Protein AF-E9H0N1-F1 (afdb_monomer_lite)

Radius of gyration: 15.33 Å; chains: 1; bounding box: 43×31×36 Å

pLDDT: mean 85.25, std 13.22, range [52.62, 98.38]

Foldseek 3Di:
DVPDDLVNQLVLVVVQLVVCVVQQKAQLEDDPVQWDKDWDDDPPPDIDIHIDGHDSVVMDGDDVPDFDADQTYPPPQFDPCSPPRDDRDHSVGVVVSSVVVSVVSVPD

InterPro domains:
  IPR000719 Protein kinase domain [PF00069] (9-108)
  IPR000719 Protein kinase domain [PS50011] (1-108)
  IPR011009 Protein kinase-like domain superfamily [SSF56112] (8-108)
  IPR045133 Serine/threonine-protein kinase/endoribonuclease IRE1/2-like [PTHR13954] (7-108)

Organism: Daphnia pulex (NCBI:txid6669)

Sequence (108 aa):
LSSLSPKGILFQATRGLDYLHQNHFVHRNVKPSSFLIKEIQSSNSSNRYAVKITDFRLSRQLDQGKDLSGTVASEGWEAPESRREKQPLHQSLDVFILGCFYHYVLTG

Secondary structure (DSSP, 8-state):
-TT--HHHHHHHHHHHHHHHHHTTEE----SGGGEEEEEE--TTS--EEEEEE--GGG-EE--TT----S----TT---GGGG-TTPPP-THHHHHHHHHHHHHHHH-

Structure (mmCIF, N/CA/C/O backbone):
data_AF-E9H0N1-F1
#
_entry.id   AF-E9H0N1-F1
#
loop_
_atom_site.group_PDB
_atom_site.id
_atom_site.type_symbol
_atom_site.label_atom_id
_atom_site.label_alt_id
_atom_site.label_comp_id
_atom_site.label_asym_id
_atom_site.label_entity_id
_atom_site.label_seq_id
_atom_site.pdbx_PDB_ins_code
_atom_site.Cartn_x
_atom_site.Cartn_y
_atom_site.Cartn_z
_atom_site.occupancy
_atom_site.B_iso_or_equiv
_atom_site.auth_seq_id
_atom_site.auth_comp_id
_atom_site.auth_asym_id
_atom_site.auth_atom_id
_atom_site.pdbx_PDB_model_num
ATOM 1 N N . LEU A 1 1 ? 17.566 -0.938 -12.425 1.00 52.62 1 LEU A N 1
ATOM 2 C CA . LEU A 1 1 ? 16.114 -0.747 -12.680 1.00 52.62 1 LEU A CA 1
ATOM 3 C C . LEU A 1 1 ? 15.539 -1.674 -13.754 1.00 52.62 1 LEU A C 1
ATOM 5 O O . LEU A 1 1 ? 14.367 -1.994 -13.647 1.00 52.62 1 LEU A O 1
ATOM 9 N N . SER A 1 2 ? 16.308 -2.154 -14.741 1.00 56.06 2 SER A N 1
ATOM 10 C CA . SER A 1 2 ? 15.811 -3.044 -15.813 1.00 56.06 2 SER A CA 1
ATOM 11 C C . SER A 1 2 ? 15.164 -4.362 -15.338 1.00 56.06 2 SER A C 1
ATOM 13 O O . SER A 1 2 ? 14.410 -4.958 -16.098 1.00 56.06 2 SER A O 1
ATOM 15 N N . SER A 1 3 ? 15.395 -4.802 -14.092 1.00 67.94 3 SER A N 1
ATOM 16 C CA . SER A 1 3 ? 14.711 -5.955 -13.475 1.00 67.94 3 SER A CA 1
ATOM 17 C C . SER A 1 3 ? 13.595 -5.596 -12.475 1.00 67.94 3 SER A C 1
ATOM 19 O O . SER A 1 3 ? 12.937 -6.494 -11.947 1.00 67.94 3 SER A O 1
ATOM 21 N N . LEU A 1 4 ? 13.342 -4.307 -12.207 1.00 81.62 4 LEU A N 1
ATOM 22 C CA . LEU A 1 4 ? 12.263 -3.860 -11.323 1.00 81.62 4 LEU A CA 1
ATOM 23 C C . LEU A 1 4 ? 10.992 -3.616 -12.143 1.00 81.62 4 LEU A C 1
ATOM 25 O O . LEU A 1 4 ? 10.838 -2.572 -12.768 1.00 81.62 4 LEU A O 1
ATOM 29 N N . SER A 1 5 ? 10.073 -4.581 -12.141 1.00 90.88 5 SER A N 1
ATOM 30 C CA . SER A 1 5 ? 8.793 -4.421 -12.838 1.00 90.88 5 SER A CA 1
ATOM 31 C C . SER A 1 5 ? 7.748 -3.719 -11.958 1.00 90.88 5 SER A C 1
ATOM 33 O O . SER A 1 5 ? 7.679 -4.018 -10.760 1.00 90.88 5 SER A O 1
ATOM 35 N N . PRO A 1 6 ? 6.863 -2.882 -12.540 1.00 93.94 6 PRO A N 1
ATOM 36 C CA . PRO A 1 6 ? 5.696 -2.342 -11.840 1.00 93.94 6 PRO A CA 1
ATOM 37 C C . PRO A 1 6 ? 4.884 -3.444 -11.151 1.00 93.94 6 PRO A C 1
ATOM 39 O O . PRO A 1 6 ? 4.608 -3.368 -9.959 1.00 93.94 6 PRO A O 1
ATOM 42 N N . LYS A 1 7 ? 4.622 -4.555 -11.856 1.00 94.12 7 LYS A N 1
ATOM 43 C CA . LYS A 1 7 ? 3.943 -5.735 -11.294 1.00 94.12 7 LYS A CA 1
ATOM 44 C C . LYS A 1 7 ? 4.639 -6.273 -10.038 1.00 94.12 7 LYS A C 1
ATOM 46 O O . LYS A 1 7 ? 3.967 -6.628 -9.074 1.00 94.12 7 LYS A O 1
ATOM 51 N N . GLY A 1 8 ? 5.972 -6.331 -10.035 1.00 93.81 8 GLY A N 1
ATOM 52 C CA . GLY A 1 8 ? 6.761 -6.775 -8.886 1.00 93.81 8 GLY A CA 1
ATOM 53 C C . GLY A 1 8 ? 6.673 -5.828 -7.689 1.00 93.81 8 GLY A C 1
ATOM 54 O O . GLY A 1 8 ? 6.621 -6.302 -6.554 1.00 93.81 8 GLY A O 1
ATOM 55 N N . ILE A 1 9 ? 6.613 -4.514 -7.932 1.00 95.31 9 ILE A N 1
ATOM 56 C CA . ILE A 1 9 ? 6.408 -3.508 -6.881 1.00 95.31 9 ILE A CA 1
ATOM 57 C C . ILE A 1 9 ? 5.027 -3.690 -6.251 1.00 95.31 9 ILE A C 1
ATOM 59 O O . ILE A 1 9 ? 4.916 -3.875 -5.040 1.00 95.31 9 ILE A O 1
ATOM 63 N N . LEU A 1 10 ? 3.990 -3.696 -7.088 1.00 97.31 10 LEU A N 1
ATOM 64 C CA . LEU A 1 10 ? 2.592 -3.789 -6.672 1.00 97.31 10 LEU A CA 1
ATOM 65 C C . LEU A 1 10 ? 2.299 -5.079 -5.902 1.00 97.31 10 LEU A C 1
ATOM 67 O O . LEU A 1 10 ? 1.642 -5.055 -4.861 1.00 97.31 10 LEU A O 1
ATOM 71 N N . PHE A 1 11 ? 2.853 -6.203 -6.362 1.00 96.88 11 PHE A N 1
ATOM 72 C CA . PHE A 1 11 ? 2.721 -7.484 -5.675 1.00 96.88 11 PHE A CA 1
ATOM 73 C C . PHE A 1 11 ? 3.331 -7.444 -4.269 1.00 96.88 11 PHE A C 1
ATOM 75 O O . PHE A 1 11 ? 2.687 -7.852 -3.305 1.00 96.88 11 PHE A O 1
ATOM 82 N N . GLN A 1 12 ? 4.559 -6.935 -4.126 1.00 97.31 12 GLN A N 1
ATOM 83 C CA . GLN A 1 12 ? 5.224 -6.883 -2.822 1.00 97.31 12 GLN A CA 1
ATOM 84 C C . GLN A 1 12 ? 4.572 -5.871 -1.870 1.00 97.31 12 GLN A C 1
ATOM 86 O O . GLN A 1 12 ? 4.426 -6.176 -0.688 1.00 97.31 12 GLN A O 1
ATOM 91 N N . ALA A 1 13 ? 4.137 -4.711 -2.373 1.00 97.94 13 ALA A N 1
ATOM 92 C CA . ALA A 1 13 ? 3.379 -3.722 -1.605 1.00 97.94 13 ALA A CA 1
ATOM 93 C C . ALA A 1 13 ? 2.083 -4.323 -1.037 1.00 97.94 13 ALA A C 1
ATOM 95 O O . ALA A 1 13 ? 1.830 -4.228 0.164 1.00 97.94 13 ALA A O 1
ATOM 96 N N . THR A 1 14 ? 1.323 -5.025 -1.881 1.00 98.31 14 THR A N 1
ATOM 97 C CA . THR A 1 14 ? 0.087 -5.715 -1.483 1.00 98.31 14 THR A CA 1
ATOM 98 C C . THR A 1 14 ? 0.352 -6.786 -0.442 1.00 98.31 14 THR A C 1
ATOM 100 O O . THR A 1 14 ? -0.322 -6.812 0.580 1.00 98.31 14 THR A O 1
ATOM 103 N N . ARG A 1 15 ? 1.375 -7.630 -0.640 1.00 98.38 15 ARG A N 1
ATOM 104 C CA . ARG A 1 15 ? 1.746 -8.644 0.358 1.00 98.38 15 ARG A CA 1
ATOM 105 C C . ARG A 1 15 ? 2.142 -8.034 1.700 1.00 98.38 15 ARG A C 1
ATOM 107 O O . ARG A 1 15 ? 1.858 -8.624 2.736 1.00 98.38 15 ARG A O 1
ATOM 114 N N . GLY A 1 16 ? 2.811 -6.883 1.690 1.00 97.88 16 GLY A N 1
ATOM 115 C CA . GLY A 1 16 ? 3.154 -6.171 2.916 1.00 97.88 16 GLY A CA 1
ATOM 116 C C . GLY A 1 16 ? 1.916 -5.657 3.655 1.00 97.88 16 GLY A C 1
ATOM 117 O O . GLY A 1 16 ? 1.835 -5.822 4.868 1.00 97.88 16 GLY A O 1
ATOM 118 N N . LEU A 1 17 ? 0.950 -5.068 2.940 1.00 97.81 17 LEU A N 1
ATOM 119 C CA . LEU A 1 17 ? -0.295 -4.576 3.540 1.00 97.81 17 LEU A CA 1
ATOM 120 C C . LEU A 1 17 ? -1.193 -5.717 4.030 1.00 97.81 17 LEU A C 1
ATOM 122 O O . LEU A 1 17 ? -1.678 -5.650 5.153 1.00 97.81 17 LEU A O 1
ATOM 126 N N . ASP A 1 18 ? -1.336 -6.785 3.245 1.00 98.06 18 ASP A N 1
ATOM 127 C CA . ASP A 1 18 ? -2.049 -8.008 3.638 1.00 98.06 18 ASP A CA 1
ATOM 128 C C . ASP A 1 18 ? -1.480 -8.588 4.942 1.00 98.06 18 ASP A C 1
ATOM 130 O O . ASP A 1 18 ? -2.224 -8.892 5.872 1.00 98.06 18 ASP A O 1
ATOM 134 N N . TYR A 1 19 ? -0.150 -8.630 5.078 1.00 98.06 19 TYR A N 1
ATOM 135 C CA . TYR A 1 19 ? 0.487 -9.044 6.328 1.00 98.06 19 TYR A CA 1
ATOM 136 C C . TYR A 1 19 ? 0.099 -8.151 7.519 1.00 98.06 19 TYR A C 1
ATOM 138 O O . TYR A 1 19 ? -0.182 -8.669 8.601 1.00 98.06 19 TYR A O 1
ATOM 146 N N . LEU A 1 20 ? 0.058 -6.823 7.355 1.00 96.31 20 LEU A N 1
ATOM 147 C CA . LEU A 1 20 ? -0.398 -5.927 8.427 1.00 96.31 20 LEU A CA 1
ATOM 148 C C . LEU A 1 20 ? -1.855 -6.212 8.799 1.00 96.31 20 LEU A C 1
ATOM 150 O O . LEU A 1 20 ? -2.172 -6.332 9.982 1.00 96.31 20 LEU A O 1
ATOM 154 N N . HIS A 1 21 ? -2.719 -6.383 7.799 1.00 95.12 21 HIS A N 1
ATOM 155 C CA . HIS A 1 21 ? -4.146 -6.625 7.996 1.00 95.12 21 HIS A CA 1
ATOM 156 C C . HIS A 1 21 ? -4.411 -7.956 8.710 1.00 95.12 21 HIS A C 1
ATOM 158 O O . HIS A 1 21 ? -5.205 -8.003 9.650 1.00 95.12 21 HIS A O 1
ATOM 164 N N . GLN A 1 22 ? -3.682 -9.018 8.368 1.00 95.81 22 GLN A N 1
ATOM 165 C CA . GLN A 1 22 ? -3.755 -10.304 9.076 1.00 95.81 22 GLN A CA 1
ATOM 166 C C . GLN A 1 22 ? -3.337 -10.206 10.550 1.00 95.81 22 GLN A C 1
ATOM 168 O O . GLN A 1 22 ? -3.804 -10.985 11.373 1.00 95.81 22 GLN A O 1
ATOM 17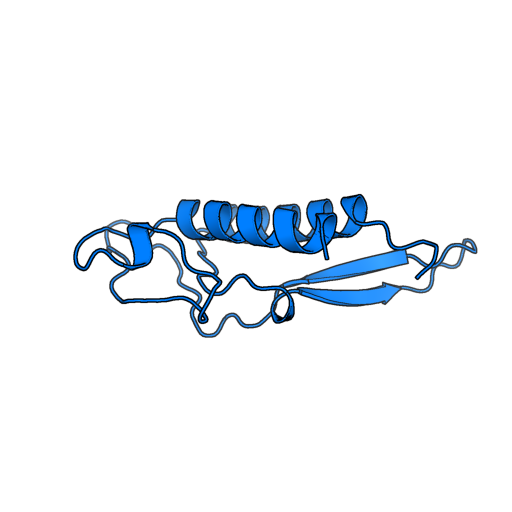3 N N . ASN A 1 23 ? -2.498 -9.227 10.898 1.00 93.94 23 ASN A N 1
ATOM 174 C CA . ASN A 1 23 ? -2.075 -8.948 12.272 1.00 93.94 23 ASN A CA 1
ATOM 175 C C . ASN A 1 23 ? -2.898 -7.827 12.932 1.00 93.94 23 ASN A C 1
ATOM 177 O O . ASN A 1 23 ? -2.471 -7.243 13.926 1.00 93.94 23 ASN A O 1
ATOM 181 N N . HIS A 1 24 ? -4.075 -7.514 12.382 1.00 91.19 24 HIS A N 1
ATOM 182 C CA . HIS A 1 24 ? -4.982 -6.476 12.873 1.00 91.19 24 HIS A CA 1
ATOM 183 C C . HIS A 1 24 ? -4.382 -5.063 12.893 1.00 91.19 24 HIS A C 1
ATOM 185 O O . HIS A 1 24 ? -4.871 -4.207 13.619 1.00 91.19 24 HIS A O 1
ATOM 191 N N . PHE A 1 25 ? -3.365 -4.772 12.083 1.00 92.38 25 PHE A N 1
ATOM 192 C CA . PHE A 1 25 ? -2.847 -3.416 11.904 1.00 92.38 25 PHE A CA 1
ATOM 193 C C . PHE A 1 25 ? -3.442 -2.761 10.659 1.00 92.38 25 PHE A C 1
ATOM 195 O O . PHE A 1 25 ? -3.553 -3.393 9.614 1.00 92.38 25 PHE A O 1
ATOM 202 N N . VAL A 1 26 ? -3.780 -1.477 10.759 1.00 92.31 26 VAL A N 1
ATOM 203 C CA . VAL A 1 26 ? -4.122 -0.600 9.628 1.00 92.31 26 VAL A CA 1
ATOM 204 C C . VAL A 1 26 ? -3.005 0.427 9.485 1.00 92.31 26 VAL A C 1
ATOM 206 O O . VAL A 1 26 ? -2.639 1.079 10.467 1.00 92.31 26 VAL A O 1
ATOM 209 N N . HIS A 1 27 ? -2.454 0.577 8.282 1.00 93.94 27 HIS A N 1
ATOM 210 C CA . HIS A 1 27 ? -1.325 1.458 8.004 1.00 93.94 27 HIS A CA 1
ATOM 211 C C . HIS A 1 27 ? -1.718 2.943 8.066 1.00 93.94 27 HIS A C 1
ATOM 213 O O . HIS A 1 27 ? -1.022 3.731 8.707 1.00 93.94 27 HIS A O 1
ATOM 219 N N . ARG A 1 28 ? -2.846 3.313 7.438 1.00 91.19 28 ARG A N 1
ATOM 220 C CA . ARG A 1 28 ? -3.478 4.653 7.386 1.00 91.19 28 ARG A CA 1
ATOM 221 C C . ARG A 1 28 ? -2.690 5.763 6.687 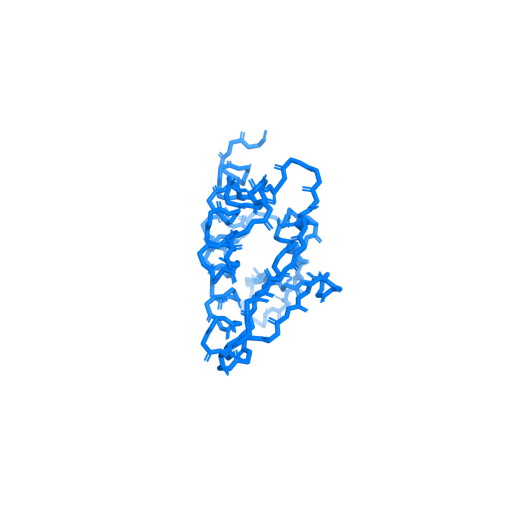1.00 91.19 28 ARG A C 1
ATOM 223 O O . ARG A 1 28 ? -3.120 6.911 6.665 1.00 91.19 28 ARG A O 1
ATOM 230 N N . ASN A 1 29 ? -1.532 5.442 6.128 1.00 90.50 29 ASN A N 1
ATOM 231 C CA . ASN A 1 29 ? -0.641 6.422 5.505 1.00 90.50 29 ASN A CA 1
ATOM 232 C C . ASN A 1 29 ? 0.092 5.836 4.291 1.00 90.50 29 ASN A C 1
ATOM 234 O O . ASN A 1 29 ? 1.299 6.004 4.124 1.00 90.50 29 ASN A O 1
ATOM 238 N N . VAL A 1 30 ? -0.632 5.042 3.502 1.00 94.00 30 VAL A N 1
ATOM 239 C CA . VAL A 1 30 ? -0.118 4.437 2.269 1.00 94.00 30 VAL A CA 1
ATOM 240 C C . VAL A 1 30 ? 0.104 5.538 1.231 1.00 94.00 30 VAL A C 1
ATOM 242 O O . VAL A 1 30 ? -0.802 6.310 0.949 1.00 94.00 30 VAL A O 1
ATOM 245 N N . LYS A 1 31 ? 1.313 5.632 0.678 1.00 93.31 31 LYS A N 1
ATOM 246 C CA . LYS A 1 31 ? 1.698 6.588 -0.377 1.00 93.31 31 LYS A CA 1
ATOM 247 C C . LYS A 1 31 ? 3.009 6.130 -1.029 1.00 93.31 31 LYS A C 1
ATOM 249 O O . LYS A 1 31 ? 3.692 5.283 -0.462 1.00 93.31 31 LYS A O 1
ATOM 254 N N . PRO A 1 32 ? 3.448 6.690 -2.165 1.00 94.81 32 PRO A N 1
ATOM 255 C CA . PRO A 1 32 ? 4.670 6.241 -2.827 1.00 94.81 32 PRO A CA 1
ATOM 256 C C 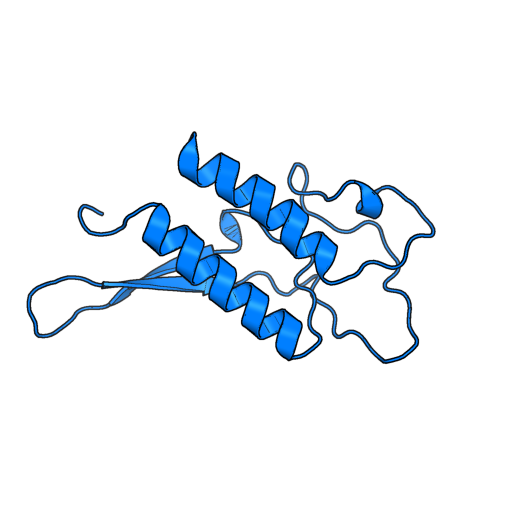. PRO A 1 32 ? 5.901 6.278 -1.916 1.00 94.81 32 PRO A C 1
ATOM 258 O O . PRO A 1 32 ? 6.681 5.331 -1.892 1.00 94.81 32 PRO A O 1
ATOM 261 N N . SER A 1 33 ? 6.027 7.311 -1.079 1.00 94.38 33 SER A N 1
ATOM 262 C CA . SER A 1 33 ? 7.125 7.426 -0.113 1.00 94.38 33 SER A CA 1
ATOM 263 C C . SER A 1 33 ? 7.035 6.464 1.080 1.00 94.38 33 SER A C 1
ATOM 265 O O . SER A 1 33 ? 8.029 6.304 1.785 1.00 94.38 33 SER A O 1
ATOM 267 N N . SER A 1 34 ? 5.899 5.785 1.301 1.00 95.44 34 SER A N 1
ATOM 268 C CA . SER A 1 34 ? 5.776 4.727 2.315 1.00 95.44 34 SER A CA 1
ATOM 269 C C . SER A 1 34 ? 6.308 3.371 1.835 1.00 95.44 34 SER A C 1
ATOM 271 O O . SER A 1 34 ? 6.289 2.415 2.607 1.00 95.44 34 SER A O 1
ATOM 273 N N . PHE A 1 35 ? 6.785 3.254 0.590 1.00 96.38 35 PHE A N 1
ATOM 274 C CA . PHE A 1 35 ? 7.370 2.027 0.049 1.00 96.38 35 PHE A CA 1
ATOM 275 C C . PHE A 1 35 ? 8.835 2.245 -0.333 1.00 96.38 35 PHE A C 1
ATOM 277 O O . PHE A 1 35 ? 9.158 2.862 -1.345 1.00 96.38 35 PHE A O 1
ATOM 284 N N . LEU A 1 36 ? 9.741 1.694 0.471 1.00 96.81 36 LEU A N 1
ATOM 285 C CA . LEU A 1 36 ? 11.173 1.706 0.192 1.00 96.81 36 LEU A CA 1
ATOM 286 C C . LEU A 1 36 ? 11.542 0.531 -0.710 1.00 96.81 36 LEU A C 1
ATOM 288 O O . LEU A 1 36 ? 11.089 -0.593 -0.492 1.00 96.81 36 LEU A O 1
ATOM 292 N N . ILE A 1 37 ? 12.411 0.777 -1.687 1.00 94.12 37 ILE A N 1
ATOM 293 C CA . ILE A 1 37 ? 12.926 -0.253 -2.589 1.00 94.12 37 ILE A CA 1
ATOM 294 C C . ILE A 1 37 ? 14.403 -0.471 -2.280 1.00 94.12 37 ILE A C 1
ATOM 296 O O . ILE A 1 37 ? 15.208 0.455 -2.352 1.00 94.12 37 ILE A O 1
ATOM 300 N N . LYS A 1 38 ? 14.762 -1.711 -1.946 1.00 92.00 38 LYS A N 1
ATOM 301 C CA . LYS A 1 38 ? 16.146 -2.128 -1.708 1.00 92.00 38 LYS A CA 1
ATOM 302 C C . LYS A 1 38 ? 16.578 -3.129 -2.768 1.00 92.00 38 LYS A C 1
ATOM 304 O O . LYS A 1 38 ? 15.906 -4.138 -2.975 1.00 92.00 38 LYS A O 1
ATOM 309 N N . GLU A 1 39 ? 17.726 -2.882 -3.387 1.00 90.12 39 GLU A N 1
ATOM 310 C CA . GLU A 1 39 ? 18.400 -3.876 -4.218 1.00 90.12 39 GLU A CA 1
ATOM 311 C C . GLU A 1 39 ? 19.048 -4.953 -3.337 1.00 90.12 39 GLU A C 1
ATOM 313 O O . GLU A 1 39 ? 19.708 -4.669 -2.335 1.00 90.12 39 GLU A O 1
ATOM 318 N N . ILE A 1 40 ? 18.815 -6.207 -3.697 1.00 87.62 40 ILE A N 1
ATOM 319 C CA . ILE A 1 40 ? 19.343 -7.400 -3.051 1.00 87.62 40 ILE A CA 1
ATOM 320 C C . ILE A 1 40 ? 20.229 -8.091 -4.078 1.00 87.62 40 ILE A C 1
ATOM 322 O O . ILE A 1 40 ? 19.752 -8.596 -5.101 1.00 87.62 40 ILE A O 1
ATOM 326 N N . GLN A 1 41 ? 21.525 -8.121 -3.785 1.00 81.94 41 GLN A N 1
ATOM 327 C CA . GLN A 1 41 ? 22.483 -8.886 -4.567 1.00 81.94 41 GLN A CA 1
ATOM 328 C C . GLN A 1 41 ? 22.162 -10.375 -4.420 1.00 81.94 41 GLN A C 1
ATOM 330 O O . GLN A 1 41 ? 22.007 -10.889 -3.312 1.00 81.94 41 GLN A O 1
ATOM 335 N N . SER A 1 42 ? 22.028 -11.065 -5.549 1.00 72.12 42 SER A N 1
ATOM 336 C CA . SER A 1 42 ? 21.884 -12.515 -5.588 1.00 72.12 42 SER A CA 1
ATOM 337 C C . SER A 1 42 ? 23.125 -13.100 -6.243 1.00 72.12 42 SER A C 1
ATOM 339 O O . SER A 1 42 ? 23.551 -12.620 -7.290 1.00 72.12 42 SER A O 1
ATOM 341 N N . SER A 1 43 ? 23.660 -14.174 -5.661 1.00 72.44 43 SER A N 1
ATOM 342 C CA . SER A 1 43 ? 24.766 -14.968 -6.216 1.00 72.44 43 SER A CA 1
ATOM 343 C C . SER A 1 43 ? 24.492 -15.510 -7.625 1.00 72.44 43 SER A C 1
ATOM 345 O O . SER A 1 43 ? 25.413 -15.943 -8.304 1.00 72.44 43 SER A O 1
ATOM 347 N N . ASN A 1 44 ? 23.235 -15.473 -8.079 1.00 67.44 44 ASN A N 1
ATOM 348 C CA . ASN A 1 44 ? 22.765 -16.123 -9.299 1.00 67.44 44 ASN A CA 1
ATOM 349 C C . ASN A 1 44 ? 22.566 -15.112 -10.452 1.00 67.44 44 ASN A C 1
ATOM 351 O O . ASN A 1 44 ? 21.634 -15.242 -11.240 1.00 67.44 44 ASN A O 1
ATOM 355 N N . SER A 1 45 ? 23.411 -14.078 -10.524 1.00 62.12 45 SER A N 1
ATOM 356 C CA . SER A 1 45 ? 23.524 -13.109 -11.638 1.00 62.12 45 SER A CA 1
ATOM 357 C C . SER A 1 45 ? 22.329 -12.176 -11.906 1.00 62.12 45 SER A C 1
ATOM 359 O O . SER A 1 45 ? 22.443 -11.283 -12.742 1.00 62.12 45 SER A O 1
ATOM 361 N N . SER A 1 46 ? 21.204 -12.308 -11.196 1.00 69.50 46 SER A N 1
ATOM 362 C CA . SER A 1 46 ? 20.060 -11.389 -11.310 1.00 69.50 46 SER A CA 1
ATOM 363 C C . SER A 1 46 ? 19.881 -10.547 -10.043 1.00 69.50 46 SER A C 1
ATOM 365 O O . SER A 1 46 ? 19.534 -11.094 -8.990 1.00 69.50 46 SER A O 1
ATOM 367 N N . ASN A 1 47 ? 20.046 -9.223 -10.140 1.00 69.38 47 ASN A N 1
ATOM 368 C CA . ASN A 1 47 ? 19.678 -8.305 -9.058 1.00 69.38 47 ASN A CA 1
ATOM 369 C C . ASN A 1 47 ? 18.178 -8.425 -8.765 1.00 69.38 47 ASN A C 1
ATOM 371 O O . ASN A 1 47 ? 17.343 -8.276 -9.666 1.00 69.38 47 ASN A O 1
ATOM 375 N N . ARG A 1 48 ? 17.841 -8.703 -7.500 1.00 84.12 48 ARG A N 1
ATOM 376 C CA . ARG A 1 48 ? 16.459 -8.746 -7.007 1.00 84.12 48 ARG A CA 1
ATOM 377 C C . ARG A 1 48 ? 16.156 -7.471 -6.241 1.00 84.12 48 ARG A C 1
ATOM 379 O O . ARG A 1 48 ? 17.045 -6.884 -5.643 1.00 84.12 48 ARG A O 1
ATOM 386 N N . TYR A 1 49 ? 14.895 -7.067 -6.209 1.00 90.56 49 TYR A N 1
ATOM 387 C CA . TYR A 1 49 ? 14.464 -5.909 -5.433 1.00 90.56 49 TYR A CA 1
ATOM 388 C C . TYR A 1 49 ? 13.439 -6.326 -4.387 1.00 90.56 49 TYR A C 1
ATOM 390 O O . TYR A 1 49 ? 12.508 -7.076 -4.692 1.00 90.56 49 TYR A O 1
AT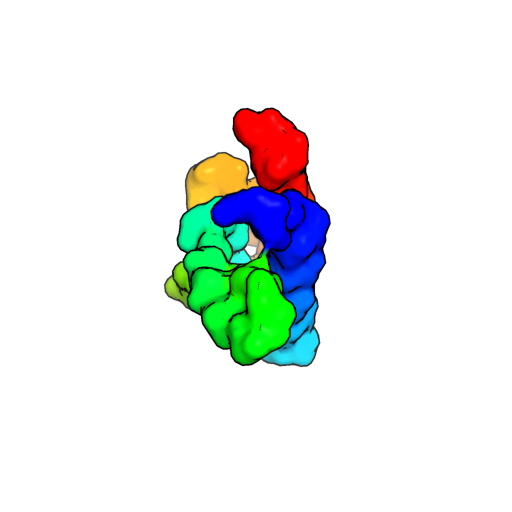OM 398 N N . ALA A 1 50 ? 13.602 -5.815 -3.170 1.00 92.94 50 ALA A N 1
ATOM 399 C CA . ALA A 1 50 ? 12.611 -5.920 -2.113 1.00 92.94 50 ALA A CA 1
ATOM 400 C C . ALA A 1 50 ? 11.892 -4.588 -1.919 1.00 92.94 50 ALA A C 1
ATOM 402 O O . ALA A 1 50 ? 12.542 -3.551 -1.794 1.00 92.94 50 ALA A O 1
ATOM 403 N N . VAL A 1 51 ? 10.566 -4.645 -1.825 1.00 95.88 51 VAL A N 1
ATOM 404 C CA . VAL A 1 51 ? 9.731 -3.516 -1.402 1.00 95.88 51 VAL A CA 1
ATOM 405 C C . VAL A 1 51 ? 9.420 -3.659 0.085 1.00 95.88 51 VAL A C 1
ATOM 407 O O . VAL A 1 51 ? 9.043 -4.739 0.544 1.00 95.88 51 VAL A O 1
ATOM 410 N N . LYS A 1 52 ? 9.606 -2.585 0.854 1.00 96.56 52 LYS A N 1
ATOM 411 C CA . LYS A 1 52 ? 9.388 -2.541 2.305 1.00 96.56 52 LYS A CA 1
ATOM 412 C C . LYS A 1 52 ? 8.479 -1.375 2.671 1.00 96.56 52 LYS A C 1
ATOM 414 O O . LYS A 1 52 ? 8.699 -0.263 2.206 1.00 96.56 52 LYS A O 1
ATOM 419 N N . ILE A 1 53 ? 7.488 -1.640 3.516 1.00 97.62 53 ILE A N 1
ATOM 420 C CA . ILE A 1 53 ? 6.567 -0.622 4.033 1.00 97.62 53 ILE A CA 1
ATOM 421 C C . ILE A 1 53 ? 7.259 0.173 5.149 1.00 97.62 53 ILE A C 1
ATOM 423 O O . ILE A 1 53 ? 7.995 -0.405 5.950 1.00 97.62 53 ILE A O 1
ATOM 427 N N . THR A 1 54 ? 7.041 1.486 5.184 1.00 96.62 54 THR A N 1
ATOM 428 C CA . THR A 1 54 ? 7.546 2.430 6.193 1.00 96.62 54 THR A CA 1
ATOM 429 C C . THR A 1 54 ? 6.483 3.485 6.540 1.00 96.62 54 THR A C 1
ATOM 431 O O . THR A 1 54 ? 5.406 3.480 5.962 1.00 96.62 54 THR A O 1
ATOM 434 N N . ASP A 1 55 ? 6.803 4.431 7.430 1.00 93.12 55 ASP A N 1
ATOM 435 C CA . ASP A 1 55 ? 5.928 5.537 7.873 1.00 93.12 55 ASP A CA 1
ATOM 436 C C . ASP A 1 55 ? 4.691 5.071 8.677 1.00 93.12 55 ASP A C 1
ATOM 438 O O . ASP A 1 55 ? 3.567 5.546 8.499 1.00 93.12 55 ASP A O 1
ATOM 442 N N . PHE A 1 56 ? 4.940 4.181 9.646 1.00 92.94 56 PHE A N 1
ATOM 443 C CA . PHE A 1 56 ? 3.948 3.623 10.579 1.00 92.94 56 PHE A CA 1
ATOM 444 C C . PHE A 1 56 ? 3.432 4.607 11.643 1.00 92.94 56 PHE A C 1
ATOM 446 O O . PHE A 1 56 ? 2.723 4.221 12.571 1.00 92.94 56 PHE A O 1
ATOM 453 N N . ARG A 1 57 ? 3.783 5.894 11.555 1.00 89.06 57 ARG A N 1
ATOM 454 C CA . ARG A 1 57 ? 3.440 6.907 12.569 1.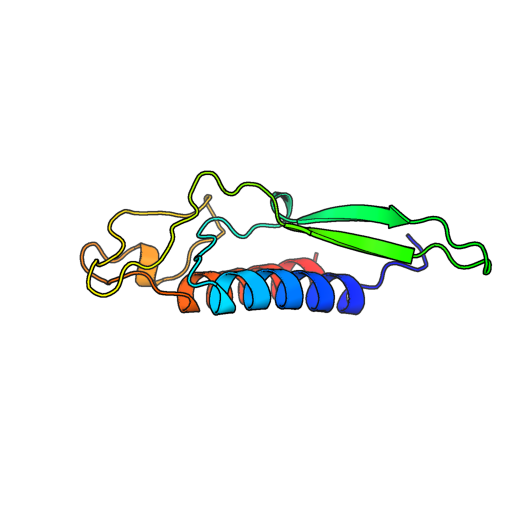00 89.06 57 ARG A CA 1
ATOM 455 C C . ARG A 1 57 ? 1.932 7.030 12.803 1.00 89.06 57 ARG A C 1
ATOM 457 O O . ARG A 1 57 ? 1.508 7.351 13.909 1.00 89.06 57 ARG A O 1
ATOM 464 N N . LEU A 1 58 ? 1.139 6.811 11.756 1.00 87.25 58 LEU A N 1
ATOM 465 C CA . LEU A 1 58 ? -0.324 6.884 11.807 1.00 87.25 58 LEU A CA 1
ATOM 466 C C . LEU A 1 58 ? -0.976 5.503 11.934 1.00 87.25 58 LEU A C 1
ATOM 468 O O . LEU A 1 58 ? -2.201 5.414 12.022 1.00 87.25 58 LEU A O 1
ATOM 472 N N . SER A 1 59 ? -0.178 4.434 11.961 1.00 90.19 59 SER A N 1
ATOM 473 C CA . SER A 1 59 ? -0.687 3.072 12.014 1.00 90.19 59 SER A CA 1
ATOM 474 C C . SER A 1 59 ? -1.328 2.767 13.359 1.00 90.19 59 SER A C 1
ATOM 476 O O . SER A 1 59 ? -0.924 3.272 14.411 1.00 90.19 59 SER A O 1
ATOM 478 N N . ARG A 1 60 ? -2.362 1.931 13.326 1.00 88.56 60 ARG A N 1
ATOM 479 C CA . ARG A 1 60 ? -3.123 1.534 14.511 1.00 88.56 60 ARG A CA 1
ATOM 480 C C . ARG A 1 60 ? -3.417 0.048 14.473 1.00 88.56 60 ARG A C 1
ATOM 482 O O . ARG A 1 60 ? -3.733 -0.485 13.413 1.00 88.56 60 ARG A O 1
ATOM 489 N N . GLN A 1 61 ? -3.342 -0.585 15.635 1.00 89.00 61 GLN A N 1
ATOM 490 C CA . GLN A 1 61 ? -3.906 -1.909 15.834 1.00 89.00 61 GLN A CA 1
ATOM 491 C C . GLN A 1 61 ? -5.416 -1.764 16.058 1.00 89.00 61 GLN A C 1
ATOM 493 O O . GLN A 1 61 ? -5.854 -0.863 16.774 1.00 89.00 61 GLN A O 1
ATOM 498 N N . LEU A 1 62 ? -6.205 -2.611 15.409 1.00 82.50 62 LEU A N 1
ATOM 499 C CA . LEU A 1 62 ? -7.634 -2.735 15.640 1.00 82.50 62 LEU A CA 1
ATOM 500 C C . LEU A 1 62 ? -7.830 -3.530 16.933 1.00 82.50 62 LEU A C 1
ATOM 502 O O . LEU A 1 62 ? -7.698 -4.752 16.940 1.00 82.50 62 LEU A O 1
ATOM 506 N N . ASP A 1 63 ? -8.142 -2.831 18.021 1.00 74.12 63 ASP A N 1
ATOM 507 C CA . ASP A 1 63 ? -8.671 -3.463 19.228 1.00 74.12 63 ASP A CA 1
ATOM 508 C C . ASP A 1 63 ? -10.122 -3.886 18.959 1.00 74.12 63 ASP A C 1
ATOM 510 O O . ASP A 1 63 ? -10.901 -3.121 18.381 1.00 74.12 63 ASP A O 1
ATOM 514 N N . GLN A 1 64 ? -10.517 -5.084 19.400 1.00 59.03 64 GLN A N 1
ATOM 515 C CA . GLN A 1 64 ? -11.916 -5.513 19.326 1.00 59.03 64 GLN A CA 1
ATOM 516 C C . GLN A 1 64 ? -12.803 -4.507 20.086 1.00 59.03 64 GLN A C 1
ATOM 518 O O . GLN A 1 64 ? -12.757 -4.432 21.311 1.00 59.03 64 GLN A O 1
ATOM 523 N N . GLY A 1 65 ? -13.594 -3.718 19.352 1.00 56.03 65 GLY A N 1
ATOM 524 C CA . GLY A 1 65 ? -14.588 -2.796 19.914 1.00 56.03 65 GLY A CA 1
ATOM 525 C C . GLY A 1 65 ? -14.195 -1.317 20.004 1.00 56.03 65 GLY A C 1
ATOM 526 O O . GLY A 1 65 ? -14.957 -0.551 20.589 1.00 56.03 65 GLY A O 1
ATOM 527 N N . LYS A 1 66 ? -13.058 -0.882 19.439 1.00 58.56 66 LYS A N 1
ATOM 528 C CA . LYS A 1 66 ? -12.739 0.554 19.316 1.00 58.56 66 LYS A CA 1
ATOM 529 C C . LYS A 1 66 ? -12.764 1.019 17.866 1.00 58.56 66 LYS A C 1
ATOM 531 O O . LYS A 1 66 ? -11.956 0.580 17.051 1.00 58.56 66 LYS A O 1
ATOM 5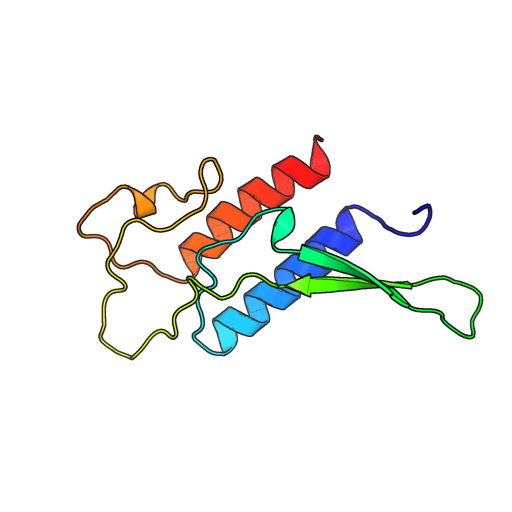36 N N . ASP A 1 67 ? -13.635 1.983 17.586 1.00 60.34 67 ASP A N 1
ATOM 537 C CA . ASP A 1 67 ? -13.628 2.715 16.325 1.00 60.34 67 ASP A CA 1
ATOM 538 C C . ASP A 1 67 ? -12.350 3.556 16.220 1.00 60.34 67 ASP A C 1
ATOM 540 O O . ASP A 1 67 ? -11.986 4.306 17.133 1.00 60.34 67 ASP A O 1
ATOM 544 N N . LEU A 1 68 ? -11.649 3.444 15.091 1.00 63.31 68 LEU A N 1
ATOM 545 C CA . LEU A 1 68 ? -10.522 4.317 14.789 1.00 63.31 68 LEU A CA 1
ATOM 546 C C . LEU A 1 68 ? -11.052 5.713 14.441 1.00 63.31 68 LEU A C 1
ATOM 548 O O . LEU A 1 68 ? -11.493 5.945 13.320 1.00 63.31 68 LEU A O 1
ATOM 552 N N . SER A 1 69 ? -10.988 6.646 15.390 1.00 60.19 69 SER A N 1
ATOM 553 C CA . SER A 1 69 ? -11.322 8.050 15.149 1.00 60.19 69 SER A CA 1
ATOM 554 C C . SER A 1 69 ? -10.163 8.823 14.493 1.00 60.19 69 SER A C 1
ATOM 556 O O . SER A 1 69 ? -8.987 8.427 14.540 1.00 60.19 69 SER A O 1
ATOM 558 N N . GLY A 1 70 ? -10.512 9.943 13.855 1.00 60.31 70 GLY A N 1
ATOM 559 C CA . GLY A 1 70 ? -9.582 10.946 13.332 1.00 60.31 70 GLY A CA 1
ATOM 560 C C . GLY A 1 70 ? -9.453 10.977 11.807 1.00 60.31 70 GLY A C 1
ATOM 561 O O . GLY A 1 70 ? -9.409 9.937 11.149 1.00 60.31 70 GLY A O 1
ATOM 562 N N . THR A 1 71 ? -9.325 12.192 11.271 1.00 56.22 71 THR A N 1
ATOM 563 C CA . THR A 1 71 ? -8.987 12.481 9.872 1.00 56.22 71 THR A CA 1
ATOM 564 C C . THR A 1 71 ? -7.547 12.065 9.623 1.00 56.22 71 THR A C 1
ATOM 566 O O . THR A 1 71 ? -6.629 12.640 10.210 1.00 56.22 71 THR A O 1
ATOM 569 N N . VAL A 1 72 ? -7.330 11.015 8.833 1.00 63.28 72 VAL A N 1
ATOM 570 C CA . VAL A 1 72 ? -5.989 10.445 8.672 1.00 63.28 72 VAL A CA 1
ATOM 571 C C . VAL A 1 72 ? -5.750 10.024 7.236 1.00 63.28 72 VAL A C 1
ATOM 573 O O . VAL A 1 72 ? -6.365 9.077 6.748 1.00 63.28 72 VAL A O 1
ATOM 576 N N . ALA A 1 73 ? -4.831 10.750 6.608 1.00 63.91 73 ALA A N 1
ATOM 577 C CA . ALA A 1 73 ? -4.065 10.390 5.427 1.00 63.91 73 ALA A CA 1
ATOM 578 C C . ALA A 1 73 ? -3.079 11.535 5.118 1.00 63.91 73 ALA A C 1
ATOM 580 O O . ALA A 1 73 ? -3.174 12.625 5.683 1.00 63.91 73 ALA A O 1
ATOM 581 N N . SER A 1 74 ? -2.103 11.276 4.248 1.00 69.81 74 SER A N 1
ATOM 582 C CA . SER A 1 74 ? -1.345 12.360 3.613 1.00 69.81 74 SER A CA 1
ATOM 583 C C . SER A 1 74 ? -2.193 12.974 2.490 1.00 69.81 74 SER A C 1
ATOM 585 O O . SER A 1 74 ? -2.919 12.240 1.821 1.00 69.81 74 SER A O 1
ATOM 587 N N . GLU A 1 75 ? -2.071 14.284 2.256 1.00 76.06 75 GLU A N 1
ATOM 588 C CA . GLU A 1 75 ? -2.794 14.996 1.189 1.00 76.06 75 GLU A CA 1
ATOM 589 C C . GLU A 1 75 ? -2.659 14.267 -0.164 1.00 76.06 75 GLU A C 1
ATOM 591 O O . GLU A 1 75 ? -1.561 13.874 -0.567 1.00 76.06 75 GLU A O 1
ATOM 596 N N . GLY A 1 76 ? -3.790 14.027 -0.835 1.00 83.25 76 GLY A N 1
ATOM 597 C CA . GLY A 1 76 ? -3.860 13.282 -2.101 1.00 83.25 76 GLY A CA 1
ATOM 598 C C . GLY A 1 76 ? -3.893 11.749 -1.977 1.00 83.25 76 GLY A C 1
ATOM 599 O O . GLY A 1 76 ? -4.093 11.074 -2.983 1.00 83.25 76 GLY A O 1
ATOM 600 N N . TRP A 1 77 ? -3.758 11.190 -0.770 1.00 90.00 77 TRP A N 1
ATOM 601 C CA . TRP A 1 77 ? -3.721 9.742 -0.508 1.00 90.00 77 TRP A CA 1
ATOM 602 C C . TRP A 1 77 ? -4.799 9.315 0.491 1.00 90.00 77 TRP A C 1
ATOM 604 O O . TRP A 1 77 ? -4.523 8.606 1.457 1.00 90.00 77 TRP A O 1
ATOM 614 N N . GLU A 1 78 ? -6.034 9.774 0.281 1.00 87.69 78 GLU A N 1
ATOM 615 C CA . GLU A 1 78 ? -7.123 9.629 1.250 1.00 87.69 78 GLU A CA 1
ATOM 616 C C . GLU A 1 78 ? -8.297 8.813 0.705 1.00 87.69 78 GLU A C 1
ATOM 618 O O . GLU A 1 78 ? -8.850 9.117 -0.358 1.00 87.69 78 GLU A O 1
ATOM 623 N N . ALA A 1 79 ? -8.749 7.836 1.489 1.00 88.50 79 ALA A N 1
ATOM 624 C CA . ALA A 1 79 ? -9.991 7.131 1.216 1.00 88.50 79 ALA A CA 1
ATOM 625 C C . ALA A 1 79 ? -11.215 8.042 1.463 1.00 88.50 79 ALA A C 1
ATOM 627 O O . ALA A 1 79 ? -11.166 8.932 2.318 1.00 88.50 79 ALA A O 1
ATOM 628 N N . PRO A 1 80 ? -12.327 7.876 0.724 1.00 87.38 80 PRO A N 1
ATOM 629 C CA . PRO A 1 80 ? -13.506 8.729 0.873 1.00 87.38 80 PRO A CA 1
ATOM 630 C C . PRO A 1 80 ? -14.145 8.676 2.264 1.00 87.38 80 PRO A C 1
ATOM 632 O O . PRO A 1 80 ? -14.683 9.684 2.727 1.00 87.38 80 PRO A O 1
ATOM 635 N N . GLU A 1 81 ? -14.066 7.539 2.946 1.00 83.75 81 GLU A N 1
ATOM 636 C CA . GLU A 1 81 ? -14.504 7.371 4.329 1.00 83.75 81 GLU A CA 1
ATOM 637 C C . GLU A 1 81 ? -13.675 8.192 5.329 1.00 83.75 81 GLU A C 1
ATOM 639 O O . GLU A 1 81 ? -14.226 8.622 6.339 1.00 83.75 81 GLU A O 1
ATOM 644 N N . SER A 1 82 ? -12.408 8.520 5.027 1.00 79.50 82 SER A N 1
ATOM 645 C CA . SER A 1 82 ? -11.539 9.331 5.900 1.00 79.50 82 SER A CA 1
ATOM 646 C C . SER A 1 82 ? -12.062 10.750 6.133 1.00 79.50 82 SER A C 1
ATOM 648 O O . SER A 1 82 ? -11.663 11.404 7.094 1.00 79.50 82 SER A O 1
ATOM 650 N N . ARG A 1 83 ? -12.948 11.236 5.254 1.00 77.19 83 ARG A N 1
ATOM 651 C CA . ARG A 1 83 ? -13.561 12.571 5.332 1.00 77.19 83 ARG A CA 1
ATOM 652 C C . ARG A 1 83 ? -14.861 12.593 6.140 1.00 77.19 83 ARG A C 1
ATOM 654 O O . ARG A 1 83 ? -15.473 13.648 6.280 1.00 77.19 83 ARG A O 1
ATOM 661 N N . ARG A 1 84 ? -15.322 11.445 6.648 1.00 76.56 84 ARG A N 1
ATOM 662 C CA . ARG A 1 84 ? -16.577 11.326 7.403 1.00 76.56 84 ARG A CA 1
ATOM 663 C C . ARG A 1 84 ? -16.269 11.241 8.896 1.00 76.56 84 ARG A C 1
ATOM 665 O O . ARG A 1 84 ? -15.711 10.254 9.354 1.00 76.56 84 ARG A O 1
ATOM 672 N N . GLU A 1 85 ? -16.707 12.233 9.670 1.00 62.25 85 GLU A N 1
ATOM 673 C CA . GLU A 1 85 ? -16.364 12.401 11.099 1.00 62.25 85 GLU A CA 1
ATOM 674 C C . GLU A 1 85 ? -16.792 11.252 12.036 1.00 62.25 85 GLU A C 1
ATOM 676 O O . GLU A 1 85 ? -16.392 11.226 13.198 1.00 62.25 85 GLU A O 1
ATOM 681 N N . LYS A 1 86 ? -17.614 10.304 11.568 1.00 64.88 86 LYS A N 1
ATOM 682 C CA . LYS A 1 86 ? -18.218 9.250 12.403 1.00 64.88 86 LYS A CA 1
ATOM 683 C C . LYS A 1 86 ? -18.139 7.846 11.807 1.00 64.88 86 LYS A C 1
ATOM 685 O O . LYS A 1 86 ? -18.859 6.966 12.270 1.00 64.88 86 LYS A O 1
ATOM 690 N N . GLN A 1 87 ? -17.341 7.628 10.760 1.00 64.75 87 GLN A N 1
ATOM 691 C CA . GLN A 1 87 ? -17.165 6.271 10.243 1.00 64.75 87 GLN A CA 1
ATOM 692 C C . GLN A 1 87 ? -15.960 5.597 10.897 1.00 64.75 87 GLN A C 1
ATOM 694 O O . GLN A 1 87 ? -14.872 6.176 10.882 1.00 64.75 87 GLN A O 1
ATOM 699 N N . PRO A 1 88 ? -16.127 4.382 11.447 1.00 66.75 88 PRO A N 1
ATOM 700 C CA . PRO A 1 88 ? -14.989 3.589 11.867 1.00 66.75 88 PRO A CA 1
ATOM 701 C C . PRO A 1 88 ? -14.095 3.322 10.664 1.00 66.75 88 PRO A C 1
ATOM 703 O O . PRO A 1 88 ? -14.551 2.893 9.602 1.00 66.75 88 PRO A O 1
ATOM 706 N N . LEU A 1 89 ? -12.808 3.604 10.828 1.00 72.06 89 LEU A N 1
ATOM 707 C CA . LEU A 1 89 ? -11.832 3.304 9.794 1.00 72.06 89 LEU A CA 1
ATOM 708 C C . LEU A 1 89 ? -11.412 1.843 9.925 1.00 72.06 89 LEU A C 1
ATOM 710 O O . LEU A 1 89 ? -11.016 1.384 10.997 1.00 72.06 89 LEU A O 1
ATOM 714 N N . HIS A 1 90 ? -11.487 1.126 8.812 1.00 83.00 90 HIS A N 1
ATOM 715 C CA . HIS A 1 90 ? -11.144 -0.287 8.720 1.00 83.00 90 HIS A CA 1
ATOM 716 C C . HIS A 1 90 ? -9.958 -0.496 7.777 1.00 83.00 90 HIS A C 1
ATOM 718 O O . HIS A 1 90 ? -9.478 0.425 7.119 1.00 83.00 90 HIS A O 1
ATOM 724 N N . GLN A 1 91 ? -9.506 -1.742 7.677 1.00 91.31 91 GLN A N 1
ATOM 725 C CA . GLN A 1 91 ? -8.472 -2.182 6.734 1.00 91.31 91 GLN A CA 1
ATOM 726 C C . GLN A 1 91 ? -8.785 -1.807 5.275 1.00 91.31 91 GLN A C 1
ATOM 728 O O . GLN A 1 91 ? -7.866 -1.576 4.491 1.00 91.31 91 GLN A O 1
ATOM 733 N N . SER A 1 92 ? -10.071 -1.666 4.922 1.00 91.00 92 SER A N 1
ATOM 734 C CA . SER A 1 92 ? -10.525 -1.213 3.600 1.00 91.00 92 SER A CA 1
ATOM 735 C C . SER A 1 92 ? -9.964 0.151 3.190 1.00 91.00 92 SER A C 1
ATOM 737 O O . SER A 1 92 ? -9.758 0.375 1.999 1.00 91.00 92 SER A O 1
ATOM 739 N N . LEU A 1 93 ? -9.651 1.024 4.154 1.00 90.88 93 LEU A N 1
ATOM 740 C CA . LEU A 1 93 ? -9.023 2.319 3.897 1.00 90.88 93 LEU A CA 1
ATOM 741 C C . LEU A 1 93 ? -7.669 2.143 3.203 1.00 90.88 93 LEU A C 1
ATOM 743 O O . LEU A 1 93 ? -7.406 2.778 2.182 1.00 90.88 93 LEU A O 1
ATOM 747 N N . ASP A 1 94 ? -6.824 1.241 3.711 1.00 94.00 94 ASP A N 1
ATOM 748 C CA . ASP A 1 94 ? -5.528 0.965 3.088 1.00 94.00 94 ASP A CA 1
ATOM 749 C C . ASP A 1 94 ? -5.705 0.338 1.702 1.00 94.00 94 ASP A C 1
ATOM 751 O O . ASP A 1 94 ? -4.896 0.599 0.819 1.00 94.00 94 ASP A O 1
ATOM 755 N N . VAL A 1 95 ? -6.759 -0.462 1.492 1.00 96.19 95 VAL A N 1
ATOM 756 C CA . VAL A 1 95 ? -7.059 -1.088 0.192 1.00 96.19 95 VAL A CA 1
ATOM 757 C C . VAL A 1 95 ? -7.445 -0.038 -0.848 1.00 96.19 95 VAL A C 1
ATOM 759 O O . VAL A 1 95 ? -6.950 -0.087 -1.974 1.00 96.19 95 VAL A O 1
ATOM 762 N N . PHE A 1 96 ? -8.280 0.939 -0.481 1.00 94.88 96 PHE A N 1
ATOM 763 C CA . PHE A 1 96 ? -8.626 2.041 -1.378 1.00 94.88 96 PHE A CA 1
ATOM 764 C C . PHE A 1 96 ? -7.377 2.835 -1.776 1.00 94.88 96 PHE A C 1
ATOM 766 O O . PHE A 1 96 ? -7.113 3.040 -2.961 1.00 94.88 96 PHE A O 1
ATOM 773 N N . ILE A 1 97 ? -6.568 3.231 -0.789 1.00 94.94 97 ILE A N 1
ATOM 774 C CA . ILE A 1 97 ? -5.361 4.029 -1.030 1.00 94.94 97 ILE A CA 1
ATOM 775 C C . ILE A 1 97 ? -4.303 3.211 -1.793 1.00 94.94 97 ILE A C 1
ATOM 777 O O . ILE A 1 97 ? -3.597 3.749 -2.647 1.00 94.94 97 ILE A O 1
ATOM 781 N N . LEU A 1 98 ? -4.228 1.895 -1.569 1.00 96.94 98 LEU A N 1
ATOM 782 C CA . LEU A 1 98 ? -3.423 0.983 -2.381 1.00 96.94 98 LEU A CA 1
ATOM 783 C C . LEU A 1 98 ? -3.889 0.984 -3.844 1.00 96.94 98 LEU A C 1
ATOM 785 O O . LEU A 1 98 ? -3.050 0.961 -4.737 1.00 96.94 98 LEU A O 1
ATOM 789 N N . GLY A 1 99 ? -5.192 1.090 -4.110 1.00 97.31 99 GLY A N 1
ATOM 790 C CA . GLY A 1 99 ? -5.730 1.307 -5.456 1.00 97.31 99 GLY A CA 1
ATOM 791 C C . GLY A 1 99 ? -5.221 2.602 -6.105 1.00 97.31 99 GLY A C 1
ATOM 792 O O . GLY A 1 99 ? -4.788 2.585 -7.259 1.00 97.31 99 GLY A O 1
ATOM 793 N N . CYS A 1 100 ? -5.176 3.709 -5.358 1.00 95.69 100 CYS A N 1
ATOM 794 C CA . CYS A 1 100 ? -4.543 4.952 -5.822 1.00 95.69 100 CYS A CA 1
ATOM 795 C C . CYS A 1 100 ? -3.042 4.757 -6.101 1.00 95.69 100 CYS A C 1
ATOM 797 O O . CYS A 1 100 ? -2.518 5.273 -7.086 1.00 95.69 100 CYS A O 1
ATOM 799 N N . PHE A 1 101 ? -2.349 3.968 -5.274 1.00 96.19 101 PHE A N 1
ATOM 800 C CA . PHE A 1 101 ? -0.929 3.657 -5.471 1.00 96.19 101 PHE A CA 1
ATOM 801 C C . PHE A 1 101 ? -0.706 2.802 -6.719 1.00 96.19 101 PHE A C 1
ATOM 803 O O . PHE A 1 101 ? 0.236 3.045 -7.469 1.00 96.19 101 PHE A O 1
ATOM 810 N N . TYR A 1 102 ? -1.600 1.850 -6.984 1.00 97.38 102 TYR A N 1
ATOM 811 C CA . TYR A 1 102 ? -1.619 1.078 -8.222 1.00 97.38 102 TYR A CA 1
ATOM 812 C C . TYR A 1 102 ? -1.746 1.990 -9.439 1.00 97.38 102 TYR A C 1
ATOM 814 O O . TYR A 1 102 ? -0.965 1.848 -10.375 1.00 97.38 102 TYR A O 1
ATOM 822 N N . HIS A 1 103 ? -2.692 2.932 -9.411 1.00 96.75 103 HIS A N 1
ATOM 823 C CA . HIS A 1 103 ? -2.855 3.909 -10.483 1.00 96.75 103 HIS A CA 1
ATOM 824 C C . HIS A 1 103 ? -1.554 4.690 -10.716 1.00 96.75 103 HIS A C 1
ATOM 826 O O . HIS A 1 103 ? -1.001 4.602 -11.807 1.00 96.75 103 HIS A O 1
ATOM 832 N N . TYR A 1 104 ? -1.003 5.315 -9.670 1.00 95.50 104 TYR A N 1
ATOM 833 C CA . TYR A 1 104 ? 0.261 6.060 -9.730 1.00 95.50 104 TYR A CA 1
ATOM 834 C C . TYR A 1 104 ? 1.418 5.250 -10.337 1.00 95.50 104 TYR A C 1
ATOM 836 O O . TYR A 1 104 ? 2.089 5.701 -11.257 1.00 95.50 104 TYR A O 1
ATOM 844 N N . VAL A 1 105 ? 1.638 4.015 -9.874 1.00 95.19 105 VAL A N 1
ATOM 845 C CA . VAL A 1 105 ? 2.729 3.161 -10.381 1.00 95.19 105 VAL A CA 1
ATOM 846 C C . VAL A 1 105 ? 2.540 2.778 -11.853 1.00 95.19 105 VAL A C 1
ATOM 848 O O . VAL A 1 105 ? 3.526 2.557 -12.556 1.00 95.19 105 VAL A O 1
ATOM 851 N N . LEU A 1 106 ? 1.295 2.641 -12.316 1.00 95.81 106 LEU A N 1
ATOM 852 C CA . LEU A 1 106 ? 0.988 2.205 -13.679 1.00 95.81 106 LEU A CA 1
ATOM 853 C C . LEU A 1 106 ? 0.934 3.358 -14.684 1.00 95.81 106 LEU A C 1
ATOM 855 O O . LEU A 1 106 ? 1.167 3.113 -15.867 1.00 95.81 106 LEU A O 1
ATOM 859 N N . THR A 1 107 ? 0.621 4.577 -14.243 1.00 94.44 107 THR A N 1
ATOM 860 C CA . THR A 1 107 ? 0.447 5.731 -15.137 1.00 94.44 107 THR A CA 1
ATOM 861 C C . THR A 1 107 ? 1.583 6.743 -15.082 1.00 94.44 107 THR A C 1
ATOM 863 O O . THR A 1 107 ? 1.772 7.440 -16.075 1.00 94.44 107 THR A O 1
ATOM 866 N N . GLY A 1 108 ? 2.346 6.797 -13.984 1.00 76.62 108 GLY A N 1
ATOM 867 C CA . GLY A 1 108 ? 3.353 7.835 -13.744 1.00 76.62 108 GLY A CA 1
ATOM 868 C C . GLY A 1 108 ? 2.717 9.124 -13.257 1.00 76.62 108 GLY A C 1
ATOM 869 O O . GLY A 1 108 ? 2.623 10.064 -14.072 1.00 76.62 108 GLY A O 1
#